Protein AF-A0A956A9V6-F1 (afdb_monomer)

Nearest PDB structures (foldseek):
  4hz9-assembly1_B  TM=5.798E-01  e=3.718E+00  Ralstonia pickettii 12D
  4x6c-assembly1_A  TM=2.998E-01  e=5.339E+00  Homo sapiens

Foldseek 3Di:
DPPDPPPPVVVVVVVVVVCCVVVVLQADLVSLLVQLLVCLVVVVLVSVLVQADPVVSVVLVVVQVVCVVVVHDRRSNVVDADDDFPDKDKDKAAVVNVVVVDDDDPPPPDDDPDDDDRIWMKMWTWGHDDPDDIDIWIWTDDPSHTHTYVPVSVVCVVPPVSVCVVVVPDDPD

Radius of gyration: 20.31 Å; Cα contacts (8 Å, |Δi|>4): 205; chains: 1; bounding box: 40×50×75 Å

Mean predicted aligned error: 12.03 Å

Secondary structure (DSSP, 8-state):
---STTSHHHHHHHHHHHHHHHHHHHT-HHHHHHHHHHHHHHT-HHHHHHTB-HHHHHHHHHHHHHHHHTT----GGGGS--SEEEEEEEEEEEHHHHGGG-----TTS----SPPPSEEEEEEEEEE-TTSPPEEEEEEEETTEEEE-HHHHHHHHH-HHHHHHHHT-----

Structure (mmCIF, N/CA/C/O backbone):
data_AF-A0A956A9V6-F1
#
_entry.id   AF-A0A956A9V6-F1
#
loop_
_atom_site.group_PDB
_atom_site.id
_atom_site.type_symbol
_atom_site.label_atom_id
_atom_site.label_alt_id
_atom_site.label_comp_id
_atom_site.label_asym_id
_atom_site.label_entity_id
_atom_site.label_seq_id
_atom_site.pdbx_PDB_ins_code
_atom_site.Cartn_x
_atom_site.Cartn_y
_atom_site.Cartn_z
_atom_site.occupancy
_atom_site.B_iso_or_equiv
_atom_site.auth_seq_id
_atom_site.auth_comp_id
_atom_site.auth_asym_id
_atom_site.auth_atom_id
_atom_site.pdbx_PDB_model_num
ATOM 1 N N . MET A 1 1 ? 16.064 -25.951 50.704 1.00 43.16 1 MET A N 1
ATOM 2 C CA . MET A 1 1 ? 16.457 -25.672 49.304 1.00 43.16 1 MET A CA 1
ATOM 3 C C . MET A 1 1 ? 15.412 -24.750 48.666 1.00 43.16 1 MET A C 1
ATOM 5 O O . MET A 1 1 ? 14.352 -25.216 48.290 1.00 43.16 1 MET A O 1
ATOM 9 N N . LYS A 1 2 ? 15.641 -23.428 48.650 1.00 45.38 2 LYS A N 1
ATOM 10 C CA . LYS A 1 2 ? 14.696 -22.400 48.147 1.00 45.38 2 LYS A CA 1
ATOM 11 C C . LYS A 1 2 ? 15.472 -21.299 47.401 1.00 45.38 2 LYS A C 1
ATOM 13 O O . LYS A 1 2 ? 15.552 -20.184 47.895 1.00 45.38 2 LYS A O 1
ATOM 18 N N . LYS A 1 3 ? 16.138 -21.610 46.282 1.00 48.78 3 LYS A N 1
ATOM 19 C CA . LYS A 1 3 ? 16.896 -20.607 45.491 1.00 48.78 3 LYS A CA 1
ATOM 20 C C . LYS A 1 3 ? 16.963 -20.911 43.982 1.00 48.78 3 LYS A C 1
ATOM 22 O O . LYS A 1 3 ? 17.988 -20.670 43.364 1.00 48.78 3 LYS A O 1
ATOM 27 N N . VAL A 1 4 ? 15.901 -21.449 43.373 1.00 46.00 4 VAL A N 1
ATOM 28 C CA . VAL A 1 4 ? 15.902 -21.721 41.910 1.00 46.00 4 VAL A CA 1
ATOM 29 C C . VAL A 1 4 ? 14.732 -21.057 41.164 1.00 46.00 4 VAL A C 1
ATOM 31 O O . VAL A 1 4 ? 14.767 -20.925 39.949 1.00 46.00 4 VAL A O 1
ATOM 34 N N . LEU A 1 5 ? 13.727 -20.517 41.862 1.00 41.84 5 LEU A N 1
ATOM 35 C CA . LEU A 1 5 ? 12.498 -20.015 41.228 1.00 41.84 5 LEU A CA 1
ATOM 36 C C . LEU A 1 5 ? 12.477 -18.499 40.936 1.00 41.84 5 LEU A C 1
ATOM 38 O O . LEU A 1 5 ? 11.409 -17.933 40.741 1.00 41.84 5 LEU A O 1
ATOM 42 N N . MET A 1 6 ? 13.624 -17.812 40.941 1.00 42.44 6 MET A N 1
ATOM 43 C CA . MET A 1 6 ? 13.667 -16.338 40.852 1.00 42.44 6 MET A CA 1
ATOM 44 C C . MET A 1 6 ? 14.498 -15.806 39.671 1.00 42.44 6 MET A C 1
ATOM 46 O O . MET A 1 6 ? 14.909 -14.654 39.675 1.00 42.44 6 MET A O 1
ATOM 50 N N . ILE A 1 7 ? 14.756 -16.642 38.657 1.00 45.19 7 ILE A N 1
ATOM 51 C CA . ILE A 1 7 ? 15.482 -16.245 37.430 1.00 45.19 7 ILE A CA 1
ATOM 52 C C . ILE A 1 7 ? 14.667 -16.542 36.152 1.00 45.19 7 ILE A C 1
ATOM 54 O O . ILE A 1 7 ? 14.940 -15.982 35.095 1.00 45.19 7 ILE A O 1
ATOM 58 N N . ALA A 1 8 ? 13.594 -17.340 36.233 1.00 40.81 8 ALA A N 1
ATOM 59 C CA . ALA A 1 8 ? 12.794 -17.713 35.059 1.00 40.81 8 ALA A CA 1
ATOM 60 C C . ALA A 1 8 ? 11.759 -16.651 34.623 1.00 40.81 8 ALA A C 1
ATOM 62 O O . ALA A 1 8 ? 11.355 -16.626 33.464 1.00 40.81 8 ALA A O 1
ATOM 63 N N . ILE A 1 9 ? 11.339 -15.754 35.522 1.00 45.06 9 ILE A N 1
ATOM 64 C CA . ILE A 1 9 ? 10.301 -14.745 35.236 1.00 45.06 9 ILE A CA 1
ATOM 65 C C . ILE A 1 9 ? 10.814 -13.574 34.362 1.00 45.06 9 ILE A C 1
ATOM 67 O O . ILE A 1 9 ? 10.111 -13.205 33.419 1.00 45.06 9 ILE A O 1
ATOM 71 N N . PRO A 1 10 ? 12.027 -13.008 34.569 1.00 39.91 10 PRO A N 1
ATOM 72 C CA . PRO A 1 10 ? 12.519 -11.930 33.707 1.00 39.91 10 PRO A CA 1
ATOM 73 C C . PRO A 1 10 ? 12.782 -12.381 32.262 1.00 39.91 10 PRO A C 1
ATOM 75 O O . PRO A 1 10 ? 12.535 -11.619 31.332 1.00 39.91 10 PRO A O 1
ATOM 78 N N . LEU A 1 11 ? 13.218 -13.627 32.045 1.00 39.72 11 LEU A N 1
ATOM 79 C CA . LEU A 1 11 ? 13.477 -14.173 30.705 1.00 39.72 11 LEU A CA 1
ATOM 80 C C . LEU A 1 11 ? 12.197 -14.356 29.873 1.00 39.72 11 LEU A C 1
ATOM 82 O O . LEU A 1 11 ? 12.218 -14.149 28.661 1.00 39.72 11 LEU A O 1
ATOM 86 N N . LEU A 1 12 ? 11.072 -14.671 30.518 1.00 44.41 12 LEU A N 1
ATOM 87 C CA . LEU A 1 12 ? 9.771 -14.830 29.860 1.00 44.41 12 LEU A CA 1
ATOM 88 C C . LEU A 1 12 ? 9.165 -13.476 29.448 1.00 44.41 12 LEU A C 1
ATOM 90 O O . LEU A 1 12 ? 8.576 -13.361 28.375 1.00 44.41 12 LEU A O 1
ATOM 94 N N . LEU A 1 13 ? 9.384 -12.428 30.249 1.00 43.75 13 LEU A N 1
ATOM 95 C CA . LEU A 1 13 ? 8.985 -11.058 29.909 1.00 43.75 13 LEU A CA 1
ATOM 96 C C . LEU A 1 13 ? 9.855 -10.460 28.796 1.00 43.75 13 LEU A C 1
ATOM 98 O O . LEU A 1 13 ? 9.327 -9.794 27.908 1.00 43.75 13 LEU A O 1
ATOM 102 N N . ILE A 1 14 ? 11.161 -10.745 28.790 1.00 47.72 14 ILE A N 1
ATOM 103 C CA . ILE A 1 14 ? 12.060 -10.330 27.703 1.00 47.72 14 ILE A CA 1
ATOM 104 C C . ILE A 1 14 ? 11.711 -11.082 26.409 1.00 47.72 14 ILE A C 1
ATOM 106 O O . ILE A 1 14 ? 11.608 -10.458 25.358 1.00 47.72 14 ILE A O 1
ATOM 110 N N . GLY A 1 15 ? 11.433 -12.390 26.472 1.00 41.28 15 GLY A N 1
ATOM 111 C CA . GLY A 1 15 ? 10.988 -13.175 25.314 1.00 41.28 15 GLY A CA 1
ATOM 112 C C . GLY A 1 15 ? 9.640 -12.713 24.749 1.00 41.28 15 GLY A C 1
ATOM 113 O O . GLY A 1 15 ? 9.498 -12.577 23.536 1.00 41.28 15 GLY A O 1
ATOM 114 N N . GLY A 1 16 ? 8.674 -12.390 25.616 1.00 44.62 16 GLY A N 1
ATOM 115 C CA . GLY A 1 16 ? 7.375 -11.837 25.220 1.00 44.62 16 GLY A CA 1
ATOM 116 C C . GLY A 1 16 ? 7.475 -10.431 24.622 1.00 44.62 16 GLY A C 1
ATOM 117 O O . GLY A 1 16 ? 6.827 -10.148 23.618 1.00 44.62 16 GLY A O 1
ATOM 118 N N . ALA A 1 17 ? 8.332 -9.568 25.176 1.00 46.47 17 ALA A N 1
ATOM 119 C CA . ALA A 1 17 ? 8.579 -8.231 24.643 1.00 46.47 17 ALA A CA 1
ATOM 120 C C . ALA A 1 17 ? 9.331 -8.273 23.307 1.00 46.47 17 ALA A C 1
ATOM 122 O O . ALA A 1 17 ? 8.968 -7.533 22.402 1.00 46.47 17 ALA A O 1
ATOM 123 N N . VAL A 1 18 ? 10.319 -9.160 23.139 1.00 47.50 18 VAL A N 1
ATOM 124 C CA . VAL A 1 18 ? 11.042 -9.352 21.870 1.00 47.50 18 VAL A CA 1
ATOM 125 C C . VAL A 1 18 ? 10.136 -9.979 20.813 1.00 47.50 18 VAL A C 1
ATOM 127 O O . VAL A 1 18 ? 10.150 -9.517 19.678 1.00 47.50 18 VAL A O 1
ATOM 130 N N . ALA A 1 19 ? 9.288 -10.948 21.171 1.00 44.16 19 ALA A N 1
ATOM 131 C CA . ALA A 1 19 ? 8.267 -11.482 20.271 1.00 44.16 19 ALA A CA 1
ATOM 132 C C . ALA A 1 19 ? 7.235 -10.408 19.891 1.00 44.16 19 ALA A C 1
ATOM 134 O O . ALA A 1 19 ? 6.923 -10.268 18.717 1.00 44.16 19 ALA A O 1
ATOM 135 N N . TYR A 1 20 ? 6.766 -9.580 20.827 1.00 49.44 20 TYR A N 1
ATOM 136 C CA . TYR A 1 20 ? 5.905 -8.432 20.521 1.00 49.44 20 TYR A CA 1
ATOM 137 C C . TYR A 1 20 ? 6.617 -7.397 19.634 1.00 49.44 20 TYR A C 1
ATOM 139 O O . TYR A 1 20 ? 6.010 -6.836 18.728 1.00 49.44 20 TYR A O 1
ATOM 147 N N . PHE A 1 21 ? 7.920 -7.183 19.825 1.00 47.75 21 PHE A N 1
ATOM 148 C CA . PHE A 1 21 ? 8.715 -6.270 19.003 1.00 47.75 21 PHE A CA 1
ATOM 149 C C . PHE A 1 21 ? 9.011 -6.827 17.603 1.00 47.75 21 PHE A C 1
ATOM 151 O O . PHE A 1 21 ? 9.072 -6.047 16.659 1.00 47.75 21 PHE A O 1
ATOM 158 N N . TYR A 1 22 ? 9.176 -8.145 17.447 1.00 43.84 22 TYR A N 1
ATOM 159 C CA . TYR A 1 22 ? 9.414 -8.805 16.156 1.00 43.84 22 TYR A CA 1
ATOM 160 C C . TYR A 1 22 ? 8.111 -9.064 15.386 1.00 43.84 22 TYR A C 1
ATOM 162 O O . TYR A 1 22 ? 8.022 -8.727 14.208 1.00 43.84 22 TYR A O 1
ATOM 170 N N . PHE A 1 23 ? 7.077 -9.595 16.042 1.00 45.75 23 PHE A N 1
ATOM 171 C CA . PHE A 1 23 ? 5.776 -9.871 15.425 1.00 45.75 23 PHE A CA 1
ATOM 172 C C . PHE A 1 23 ? 4.907 -8.614 15.304 1.00 45.75 23 PHE A C 1
ATOM 174 O O . PHE A 1 23 ? 4.275 -8.420 14.272 1.00 45.75 23 PHE A O 1
ATOM 181 N N . GLY A 1 24 ? 4.919 -7.714 16.291 1.00 45.81 24 GLY A N 1
ATOM 182 C CA . GLY A 1 24 ? 4.115 -6.486 16.267 1.00 45.81 24 GLY A CA 1
ATOM 183 C C . GLY A 1 24 ? 4.601 -5.433 15.264 1.00 45.81 24 GLY A C 1
ATOM 184 O O . GLY A 1 24 ? 3.798 -4.640 14.775 1.00 45.81 24 GLY A O 1
ATOM 185 N N . ARG A 1 25 ? 5.896 -5.432 14.894 1.00 44.03 25 ARG A N 1
ATOM 186 C CA . ARG A 1 25 ? 6.417 -4.583 13.801 1.00 44.03 25 ARG A CA 1
ATOM 187 C C . ARG A 1 25 ? 6.177 -5.171 12.416 1.00 44.03 25 ARG A C 1
ATOM 189 O O . ARG A 1 25 ? 5.998 -4.400 11.480 1.00 44.03 25 ARG A O 1
ATOM 196 N N . GLN A 1 26 ? 6.142 -6.499 12.278 1.00 50.19 26 GLN A N 1
ATOM 197 C CA . GLN A 1 26 ? 5.795 -7.143 11.006 1.00 50.19 26 GLN A CA 1
ATOM 198 C C . GLN A 1 26 ? 4.329 -6.906 10.603 1.00 50.19 26 GLN A C 1
ATOM 200 O O . GLN A 1 26 ? 3.983 -7.066 9.435 1.00 50.19 26 GLN A O 1
ATOM 205 N N . THR A 1 27 ? 3.484 -6.472 11.543 1.00 67.50 27 THR A N 1
ATOM 206 C CA . THR A 1 27 ? 2.055 -6.211 11.340 1.00 67.50 27 THR A CA 1
ATOM 207 C C . THR A 1 27 ? 1.691 -4.726 11.260 1.00 67.50 27 THR A C 1
ATOM 209 O O . THR A 1 27 ? 0.515 -4.412 11.420 1.00 67.50 27 THR A O 1
ATOM 212 N N . SER A 1 28 ? 2.630 -3.791 11.048 1.00 85.50 28 SER A N 1
ATOM 213 C CA . SER A 1 28 ? 2.260 -2.375 10.862 1.00 85.50 28 SER A CA 1
ATOM 214 C C . SER A 1 28 ? 2.022 -2.019 9.382 1.00 85.50 28 SER A C 1
ATOM 216 O O . SER A 1 28 ? 2.732 -2.531 8.508 1.00 85.50 28 SER A O 1
ATOM 218 N N . PRO A 1 29 ? 1.061 -1.126 9.074 1.00 89.00 29 PRO A N 1
ATOM 219 C CA . PRO A 1 29 ? 0.842 -0.599 7.726 1.00 89.00 29 PRO A CA 1
ATOM 220 C C . PRO A 1 29 ? 2.119 -0.025 7.105 1.00 89.00 29 PRO A C 1
ATOM 222 O O . PRO A 1 29 ? 2.482 -0.374 5.984 1.00 89.00 29 PRO A O 1
ATOM 225 N N . THR A 1 30 ? 2.858 0.792 7.858 1.00 89.81 30 THR A N 1
ATOM 226 C CA . THR A 1 30 ? 4.129 1.383 7.420 1.00 89.81 30 THR A CA 1
ATOM 227 C C . THR A 1 30 ? 5.156 0.323 7.038 1.00 89.81 30 THR A C 1
ATOM 229 O O . THR A 1 30 ? 5.817 0.448 6.007 1.00 89.81 30 THR A O 1
ATOM 232 N N . PHE A 1 31 ? 5.301 -0.733 7.844 1.00 89.06 31 PHE A N 1
ATOM 233 C CA . PHE A 1 31 ? 6.243 -1.806 7.542 1.00 89.06 31 PHE A CA 1
ATOM 234 C C . PHE A 1 31 ? 5.845 -2.552 6.266 1.00 89.06 31 PHE A C 1
ATOM 236 O O . PHE A 1 31 ? 6.682 -2.754 5.387 1.00 89.06 31 PHE A O 1
ATOM 243 N N . ALA A 1 32 ? 4.564 -2.901 6.125 1.00 91.19 32 ALA A N 1
ATOM 244 C CA . ALA A 1 32 ? 4.052 -3.557 4.927 1.00 91.19 32 ALA A CA 1
ATOM 245 C C . ALA A 1 32 ? 4.226 -2.687 3.667 1.00 91.19 32 ALA A C 1
ATOM 247 O O . ALA A 1 32 ? 4.635 -3.187 2.614 1.00 91.19 32 ALA A O 1
ATOM 248 N N . TYR A 1 33 ? 4.006 -1.372 3.781 1.00 91.38 33 TYR A N 1
ATOM 249 C CA . TYR A 1 33 ? 4.273 -0.424 2.702 1.00 91.38 33 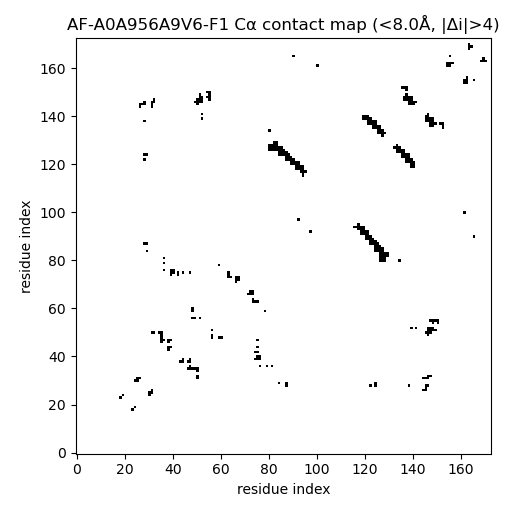TYR A CA 1
ATOM 250 C C . TYR A 1 33 ? 5.751 -0.437 2.301 1.00 91.38 33 TYR A C 1
ATOM 252 O O . TYR A 1 33 ? 6.070 -0.627 1.127 1.00 91.38 33 TYR A O 1
ATOM 260 N N . TYR A 1 34 ? 6.666 -0.306 3.267 1.00 90.69 34 TYR A N 1
ATOM 261 C CA . TYR A 1 34 ? 8.099 -0.325 2.979 1.00 90.69 34 TYR A CA 1
ATOM 262 C C . TYR A 1 34 ? 8.577 -1.654 2.397 1.00 90.69 34 TYR A C 1
ATOM 264 O O . TYR A 1 34 ? 9.403 -1.635 1.486 1.00 90.69 34 TYR A O 1
ATOM 272 N N . LYS A 1 35 ? 8.038 -2.791 2.855 1.00 91.06 35 LYS A N 1
ATOM 273 C CA . LYS A 1 35 ? 8.330 -4.102 2.260 1.00 91.06 35 LYS A CA 1
ATOM 274 C C . LYS A 1 35 ? 7.940 -4.124 0.778 1.00 91.06 35 LYS A C 1
ATOM 276 O O . LYS A 1 35 ? 8.728 -4.550 -0.061 1.00 91.06 35 LYS A O 1
ATOM 281 N N . THR A 1 36 ? 6.765 -3.594 0.444 1.00 92.62 36 THR A N 1
ATOM 282 C CA . THR A 1 36 ? 6.279 -3.508 -0.945 1.00 92.62 36 THR A CA 1
ATOM 283 C C . THR A 1 36 ? 7.162 -2.590 -1.798 1.00 92.62 36 THR A C 1
ATOM 285 O O . THR A 1 36 ? 7.546 -2.933 -2.914 1.00 92.62 36 THR A O 1
ATOM 288 N N . VAL A 1 37 ? 7.548 -1.434 -1.247 1.00 90.06 37 VAL A N 1
ATOM 289 C CA . VAL A 1 37 ? 8.494 -0.488 -1.861 1.00 90.06 37 VAL A CA 1
ATOM 290 C C . VAL A 1 37 ? 9.854 -1.143 -2.111 1.00 90.06 37 VAL A C 1
ATOM 292 O O . VAL A 1 37 ? 10.472 -0.904 -3.147 1.00 90.06 37 VAL A O 1
ATOM 295 N N . GLN A 1 38 ? 10.342 -1.954 -1.173 1.00 91.06 38 GLN A N 1
ATOM 296 C CA . GLN A 1 38 ? 11.606 -2.667 -1.312 1.00 91.06 38 GLN A CA 1
ATOM 297 C C . GLN A 1 38 ? 11.529 -3.728 -2.411 1.00 91.06 38 GLN A C 1
ATOM 299 O O . GLN A 1 38 ? 12.401 -3.738 -3.276 1.00 91.06 38 GLN A O 1
ATOM 304 N N . ALA A 1 39 ? 10.469 -4.539 -2.437 1.00 91.75 39 ALA A N 1
ATOM 305 C CA . ALA A 1 39 ? 10.238 -5.511 -3.504 1.00 91.75 39 ALA A CA 1
ATOM 306 C C . ALA A 1 39 ? 10.208 -4.834 -4.888 1.00 91.75 39 ALA A C 1
ATOM 308 O O . ALA A 1 39 ? 10.874 -5.287 -5.816 1.00 91.75 39 ALA A O 1
ATOM 309 N N . ALA A 1 40 ? 9.543 -3.675 -5.006 1.00 91.25 40 ALA A N 1
ATOM 310 C CA . ALA A 1 40 ? 9.555 -2.880 -6.236 1.00 91.25 40 ALA A CA 1
ATOM 311 C C . ALA A 1 40 ? 10.973 -2.452 -6.652 1.00 91.25 40 ALA A C 1
ATOM 313 O O . ALA A 1 40 ? 11.324 -2.536 -7.826 1.00 91.25 40 ALA A O 1
ATOM 314 N N . LYS A 1 41 ? 11.803 -1.998 -5.703 1.00 88.94 41 LYS A N 1
ATOM 315 C CA . LYS A 1 41 ? 13.193 -1.588 -5.980 1.00 88.94 41 LYS A CA 1
ATOM 316 C C . LYS A 1 41 ? 14.079 -2.749 -6.422 1.00 88.94 41 LYS A C 1
ATOM 318 O O . LYS A 1 41 ? 14.985 -2.531 -7.217 1.00 88.94 41 LYS A O 1
ATOM 323 N N . LEU A 1 42 ? 13.834 -3.943 -5.887 1.00 90.12 42 LEU A N 1
ATOM 324 C CA . LEU A 1 42 ? 14.574 -5.158 -6.223 1.00 90.12 42 LEU A CA 1
ATOM 325 C C . LEU A 1 42 ? 14.060 -5.832 -7.506 1.00 90.12 42 LEU A C 1
ATOM 327 O O . LEU A 1 42 ? 14.685 -6.771 -7.985 1.00 90.12 42 LEU A O 1
ATOM 331 N N . GLY A 1 43 ? 12.944 -5.360 -8.075 1.00 88.44 43 GLY A N 1
ATOM 332 C CA . GLY A 1 43 ? 12.303 -5.999 -9.226 1.00 88.44 43 GLY A CA 1
ATOM 333 C C . GLY A 1 43 ? 11.604 -7.321 -8.882 1.00 88.44 43 GLY A C 1
ATOM 334 O O . GLY A 1 43 ? 11.290 -8.104 -9.774 1.00 88.44 43 GLY A O 1
ATOM 335 N N . GLU A 1 44 ? 11.343 -7.582 -7.600 1.00 91.75 44 GLU A N 1
ATOM 336 C CA . GLU A 1 44 ? 10.678 -8.793 -7.115 1.00 91.75 44 GLU A CA 1
ATOM 337 C C . GLU A 1 44 ? 9.159 -8.678 -7.315 1.00 91.75 44 GLU A C 1
ATOM 339 O O . GLU A 1 44 ? 8.415 -8.303 -6.408 1.00 91.75 44 GLU A O 1
ATOM 344 N N . MET A 1 45 ? 8.686 -8.974 -8.528 1.00 90.06 45 MET A N 1
ATOM 345 C CA . MET A 1 45 ? 7.291 -8.738 -8.931 1.00 90.06 45 MET A CA 1
ATOM 346 C C . MET A 1 45 ? 6.267 -9.482 -8.065 1.00 90.06 45 MET A C 1
ATOM 348 O O . MET A 1 45 ? 5.237 -8.911 -7.709 1.00 90.06 45 MET A O 1
ATOM 352 N N . ASP A 1 46 ? 6.543 -10.727 -7.675 1.00 91.00 46 ASP A N 1
ATOM 353 C CA . ASP A 1 46 ? 5.616 -11.505 -6.847 1.00 91.00 46 ASP A CA 1
ATOM 354 C C . ASP A 1 46 ? 5.473 -10.928 -5.435 1.00 91.00 46 ASP A C 1
ATOM 356 O O . ASP A 1 46 ? 4.357 -10.786 -4.932 1.00 91.00 46 ASP A O 1
ATOM 360 N N . GLU A 1 47 ? 6.582 -10.540 -4.797 1.00 92.12 47 GLU A N 1
ATOM 361 C CA . GLU A 1 47 ? 6.546 -9.871 -3.490 1.00 92.12 47 GLU A CA 1
ATOM 362 C C . GLU A 1 47 ? 5.939 -8.468 -3.590 1.00 92.12 47 GLU A C 1
ATOM 364 O O . GLU A 1 47 ? 5.220 -8.043 -2.684 1.00 92.12 47 GLU A O 1
ATOM 369 N N . PHE A 1 48 ? 6.147 -7.774 -4.711 1.00 93.38 48 PHE A N 1
ATOM 370 C CA . PHE A 1 48 ? 5.497 -6.501 -4.992 1.00 93.38 48 PHE A CA 1
ATOM 371 C C . PHE A 1 48 ? 3.973 -6.653 -5.062 1.00 93.38 48 PHE A C 1
ATOM 373 O O . PHE A 1 48 ? 3.259 -5.932 -4.367 1.00 93.38 48 PHE A O 1
ATOM 380 N N . TYR A 1 49 ? 3.453 -7.619 -5.827 1.00 93.00 49 TYR A N 1
ATOM 381 C CA . TYR A 1 49 ? 2.007 -7.839 -5.935 1.00 93.00 49 TYR A CA 1
ATOM 382 C C . TYR A 1 49 ? 1.370 -8.298 -4.619 1.00 93.00 49 TYR A C 1
ATOM 384 O O . TYR A 1 49 ? 0.237 -7.909 -4.338 1.00 93.00 49 TYR A O 1
ATOM 392 N N . LYS A 1 50 ? 2.088 -9.059 -3.779 1.00 93.12 50 LYS A N 1
ATOM 393 C CA . LYS A 1 50 ? 1.617 -9.436 -2.429 1.00 93.12 50 LYS A CA 1
ATOM 394 C C . LYS A 1 50 ? 1.364 -8.228 -1.523 1.00 93.12 50 LYS A C 1
ATOM 396 O O . LYS A 1 50 ? 0.585 -8.336 -0.578 1.00 93.12 50 LYS A O 1
ATOM 401 N N . GLY A 1 51 ? 1.988 -7.088 -1.817 1.00 92.38 51 GLY A N 1
ATOM 402 C CA . GLY A 1 51 ? 1.759 -5.826 -1.122 1.00 92.38 51 GLY A CA 1
ATOM 403 C C . GLY A 1 51 ? 0.400 -5.177 -1.395 1.00 92.38 51 GLY A C 1
ATOM 404 O O . GLY A 1 51 ? 0.051 -4.214 -0.716 1.00 92.38 51 GLY A O 1
ATOM 405 N N . PHE A 1 52 ? -0.379 -5.680 -2.356 1.00 92.88 52 PHE A N 1
ATOM 406 C CA . PHE A 1 52 ? -1.678 -5.138 -2.757 1.00 92.88 52 PHE A CA 1
ATOM 407 C C . PHE A 1 52 ? -2.819 -6.104 -2.420 1.00 92.88 52 PHE A C 1
ATOM 409 O O . PHE A 1 52 ? -2.633 -7.320 -2.415 1.00 92.88 52 PHE A O 1
ATOM 416 N N . THR A 1 53 ? -4.021 -5.573 -2.166 1.00 90.62 53 THR A N 1
ATOM 417 C CA . THR A 1 53 ? -5.232 -6.411 -2.057 1.00 90.62 53 THR A CA 1
ATOM 418 C C . THR A 1 53 ? -5.435 -7.217 -3.335 1.00 90.62 53 THR A C 1
ATOM 420 O O . THR A 1 53 ? -5.021 -6.763 -4.405 1.00 90.62 53 THR A O 1
ATOM 423 N N . LYS A 1 54 ? -6.113 -8.374 -3.278 1.00 87.31 54 LYS A N 1
ATOM 424 C CA . LYS A 1 54 ? -6.352 -9.208 -4.480 1.00 87.31 54 LYS A CA 1
ATOM 425 C C . LYS A 1 54 ? -6.888 -8.388 -5.663 1.00 87.31 54 LYS A C 1
ATOM 427 O O . LYS A 1 54 ? -6.395 -8.506 -6.785 1.00 87.31 54 LYS A O 1
ATOM 432 N N . LYS A 1 55 ? -7.863 -7.509 -5.400 1.00 85.75 55 LYS A N 1
ATOM 433 C CA . LYS A 1 55 ? -8.461 -6.616 -6.406 1.00 85.75 55 LYS A CA 1
ATOM 434 C C . LYS A 1 55 ? -7.447 -5.610 -6.963 1.00 85.75 55 LYS A C 1
ATOM 436 O O . LYS A 1 55 ? -7.340 -5.453 -8.177 1.00 85.75 55 LYS A O 1
ATOM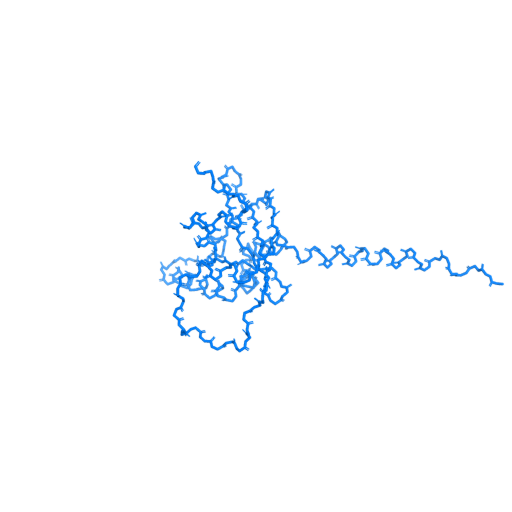 441 N N . SER A 1 56 ? -6.676 -4.961 -6.091 1.00 89.31 56 SER A N 1
ATOM 442 C CA . SER A 1 56 ? -5.667 -3.974 -6.498 1.00 89.31 56 SER A CA 1
ATOM 443 C C . SER A 1 56 ? -4.499 -4.616 -7.249 1.00 89.31 56 SER A C 1
ATOM 445 O O . SER A 1 56 ? -4.013 -4.041 -8.217 1.00 89.31 56 SER A O 1
ATOM 447 N N . ALA A 1 57 ? -4.085 -5.825 -6.864 1.00 91.00 57 ALA A N 1
ATOM 448 C CA . ALA A 1 57 ? -3.035 -6.579 -7.539 1.00 91.00 57 ALA A CA 1
ATOM 449 C C . ALA A 1 57 ? -3.426 -6.926 -8.984 1.00 91.00 57 ALA A C 1
ATOM 451 O O . ALA A 1 57 ? -2.619 -6.719 -9.892 1.00 91.00 57 ALA A O 1
ATOM 452 N N . LYS A 1 58 ? -4.673 -7.380 -9.215 1.00 89.12 58 LYS A N 1
ATOM 453 C CA . LYS A 1 58 ? -5.213 -7.615 -10.570 1.00 89.12 58 LYS A CA 1
ATOM 454 C C . LYS A 1 58 ? -5.129 -6.338 -11.424 1.00 89.12 58 LYS A C 1
ATOM 456 O O . LYS A 1 58 ? -4.626 -6.390 -12.544 1.00 89.12 58 LYS A O 1
ATOM 461 N N . LEU A 1 59 ? -5.552 -5.193 -10.877 1.00 86.62 59 LEU A N 1
ATOM 462 C CA . LEU A 1 59 ? -5.500 -3.902 -11.574 1.00 86.62 59 LEU A CA 1
ATOM 463 C C . LEU A 1 59 ? -4.063 -3.470 -11.900 1.00 86.62 59 LEU A C 1
ATOM 465 O O . LEU A 1 59 ? -3.765 -3.137 -13.042 1.00 86.62 59 LEU A O 1
ATOM 469 N N . VAL A 1 60 ? -3.162 -3.488 -10.916 1.00 88.38 60 VAL A N 1
ATOM 470 C CA . VAL A 1 60 ? -1.765 -3.068 -11.108 1.00 88.38 60 VAL A CA 1
ATOM 471 C C . VAL A 1 60 ? -1.068 -3.963 -12.133 1.00 88.38 60 VAL A C 1
ATOM 473 O O . VAL A 1 60 ? -0.364 -3.456 -13.005 1.00 88.38 60 VAL A O 1
ATOM 476 N N . ARG A 1 61 ? -1.317 -5.278 -12.091 1.00 88.88 61 ARG A N 1
ATOM 477 C CA . ARG A 1 61 ? -0.817 -6.217 -13.102 1.00 88.88 61 ARG A CA 1
ATOM 478 C C . ARG A 1 61 ? -1.337 -5.872 -14.498 1.00 88.88 61 ARG A C 1
ATOM 480 O O . ARG A 1 61 ? -0.543 -5.832 -15.429 1.00 88.88 61 ARG A O 1
ATOM 487 N N . ALA A 1 62 ? -2.627 -5.568 -14.647 1.00 86.94 62 ALA A N 1
ATOM 488 C CA . ALA A 1 62 ? -3.190 -5.167 -15.937 1.00 86.94 62 ALA A CA 1
ATOM 489 C C . ALA A 1 62 ? -2.524 -3.893 -16.486 1.00 86.94 62 ALA A C 1
ATOM 491 O O . ALA A 1 62 ? -2.132 -3.854 -17.650 1.00 86.94 62 ALA A O 1
ATOM 492 N N . VAL A 1 63 ? -2.319 -2.874 -15.642 1.00 85.44 63 VAL A N 1
ATOM 493 C CA . VAL A 1 63 ? -1.632 -1.635 -16.047 1.00 85.44 63 VAL A CA 1
ATOM 494 C C . VAL A 1 63 ? -0.178 -1.902 -16.458 1.00 85.44 63 VAL A C 1
ATOM 496 O O . VAL A 1 63 ? 0.313 -1.288 -17.404 1.00 85.44 63 VAL A O 1
ATOM 499 N N . MET A 1 64 ? 0.514 -2.823 -15.786 1.00 85.62 64 MET A N 1
ATOM 500 C CA . MET A 1 64 ? 1.878 -3.215 -16.156 1.00 85.62 64 MET A CA 1
ATOM 501 C C . MET A 1 64 ? 1.938 -3.933 -17.502 1.00 85.62 64 MET A C 1
ATOM 503 O O . MET A 1 64 ? 2.738 -3.543 -18.345 1.00 85.62 64 MET A O 1
ATOM 507 N N . VAL A 1 65 ? 1.049 -4.901 -17.742 1.00 86.38 65 VAL A N 1
ATOM 508 C CA . VAL A 1 65 ? 0.965 -5.612 -19.030 1.00 86.38 65 VAL A CA 1
ATOM 509 C C . VAL A 1 65 ? 0.652 -4.642 -20.175 1.00 86.38 65 VAL A C 1
ATOM 511 O O . VAL A 1 65 ? 1.237 -4.737 -21.251 1.00 86.38 65 VAL A O 1
ATOM 514 N N . LEU A 1 66 ? -0.222 -3.656 -19.951 1.00 84.31 66 LEU A N 1
ATOM 515 C CA . LEU A 1 66 ? -0.494 -2.608 -20.943 1.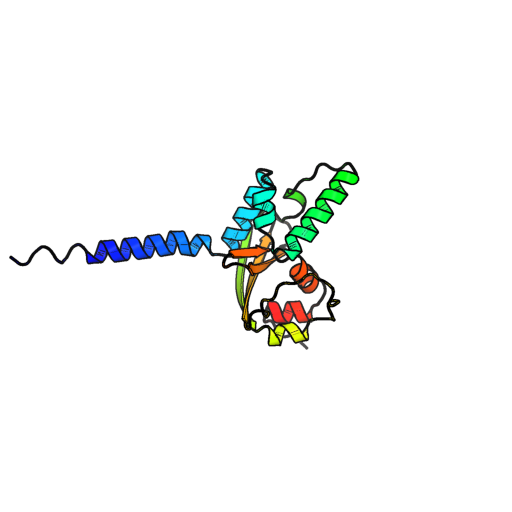00 84.31 66 LEU A CA 1
ATOM 516 C C . LEU A 1 66 ? 0.732 -1.722 -21.210 1.00 84.31 66 LEU A C 1
ATOM 518 O O . LEU A 1 66 ? 0.987 -1.345 -22.355 1.00 84.31 66 LEU A O 1
ATOM 522 N N . SER A 1 67 ? 1.502 -1.400 -20.167 1.00 82.31 67 SER A N 1
ATOM 523 C CA . SER A 1 67 ? 2.762 -0.662 -20.297 1.00 82.31 67 SER A CA 1
ATOM 524 C C . SER A 1 67 ? 3.785 -1.452 -21.124 1.00 82.31 67 SER A C 1
ATOM 526 O O . SER A 1 67 ? 4.397 -0.880 -22.025 1.00 82.31 67 SER A O 1
ATOM 528 N N . GLU A 1 68 ? 3.918 -2.757 -20.872 1.00 83.62 68 GLU A N 1
ATOM 529 C CA . GLU A 1 68 ? 4.759 -3.684 -21.647 1.00 83.62 68 GLU A CA 1
ATOM 530 C C . GLU A 1 68 ? 4.355 -3.729 -23.119 1.00 83.62 68 GLU A C 1
ATOM 532 O O . GLU A 1 68 ? 5.191 -3.525 -23.999 1.00 83.62 68 GLU A O 1
ATOM 537 N N . ALA A 1 69 ? 3.062 -3.926 -23.391 1.00 82.62 69 ALA A N 1
ATOM 538 C CA . ALA A 1 69 ? 2.521 -3.962 -24.749 1.00 82.62 69 ALA A CA 1
ATOM 539 C C . ALA A 1 69 ? 2.752 -2.643 -25.508 1.00 82.62 69 ALA A C 1
ATOM 541 O O . ALA A 1 69 ? 2.898 -2.640 -26.727 1.00 82.62 69 ALA A O 1
ATOM 542 N N . SER A 1 70 ? 2.834 -1.528 -24.780 1.00 80.06 70 SER A N 1
ATOM 543 C CA . SER A 1 70 ? 3.135 -0.199 -25.325 1.00 80.06 70 SER A CA 1
ATOM 544 C C . SER A 1 70 ? 4.640 0.056 -25.523 1.00 80.06 70 SER A C 1
ATOM 546 O O . SER A 1 70 ? 5.034 1.177 -25.839 1.00 80.06 70 SER A O 1
ATOM 548 N N . GLY A 1 71 ? 5.495 -0.955 -25.324 1.00 78.00 71 GLY A N 1
ATOM 549 C CA . GLY A 1 71 ? 6.947 -0.868 -25.507 1.00 78.00 71 GLY A CA 1
ATOM 550 C C . GLY A 1 71 ? 7.703 -0.262 -24.322 1.00 78.00 71 GLY A C 1
ATOM 551 O O . GLY A 1 71 ? 8.902 -0.003 -24.424 1.00 78.00 71 GLY A O 1
ATOM 552 N N . PHE A 1 72 ? 7.038 -0.032 -23.187 1.00 80.56 72 PHE A N 1
ATOM 553 C CA . PHE A 1 72 ? 7.700 0.431 -21.972 1.00 80.56 72 PHE A CA 1
ATOM 554 C C . PHE A 1 72 ? 8.118 -0.755 -21.109 1.00 80.56 72 PHE A C 1
ATOM 556 O O . PHE A 1 72 ? 7.307 -1.619 -20.789 1.00 80.56 72 PHE A O 1
ATOM 563 N N . ILE A 1 73 ? 9.372 -0.747 -20.652 1.00 73.31 73 ILE A N 1
ATOM 564 C CA . ILE A 1 73 ? 9.858 -1.746 -19.697 1.00 73.31 73 ILE A CA 1
ATOM 565 C C . ILE A 1 73 ? 9.019 -1.642 -18.409 1.00 73.31 73 ILE A C 1
ATOM 567 O O . ILE A 1 73 ? 8.946 -0.551 -17.822 1.00 73.31 73 ILE A O 1
ATOM 571 N N . PRO A 1 74 ? 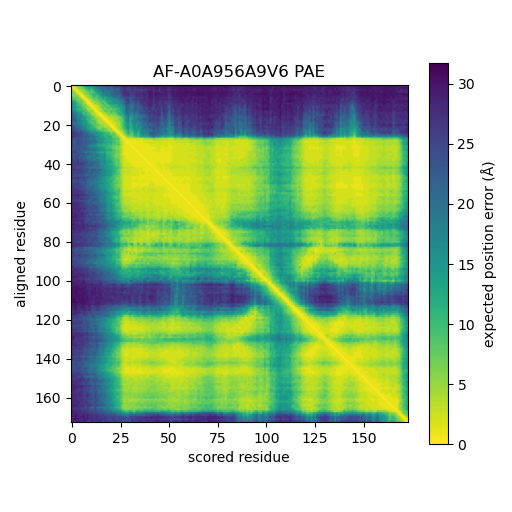8.401 -2.747 -17.958 1.00 73.94 74 PRO A N 1
ATOM 572 C CA . PRO A 1 74 ? 7.591 -2.781 -16.753 1.00 73.94 74 PRO A CA 1
ATOM 573 C C . PRO A 1 74 ? 8.489 -2.447 -15.577 1.00 73.94 74 PRO A C 1
ATOM 575 O O . PRO A 1 74 ? 9.446 -3.150 -15.259 1.00 73.94 74 PRO A O 1
ATOM 578 N N . ASN A 1 75 ? 8.196 -1.319 -14.947 1.00 80.44 75 ASN A N 1
ATOM 579 C CA . ASN A 1 75 ? 8.953 -0.869 -13.802 1.00 80.44 75 ASN A CA 1
ATOM 580 C C . ASN A 1 75 ? 7.992 -0.717 -12.623 1.00 80.44 75 ASN A C 1
ATOM 582 O O . ASN A 1 75 ? 7.298 0.306 -12.558 1.00 80.44 75 ASN A O 1
ATOM 586 N N . PRO A 1 76 ? 7.961 -1.685 -11.679 1.00 83.00 76 PRO A N 1
ATOM 587 C CA . PRO A 1 76 ? 7.101 -1.622 -10.499 1.00 83.00 76 PRO A CA 1
ATOM 588 C C . PRO A 1 76 ? 7.340 -0.360 -9.698 1.00 83.00 76 PRO A C 1
ATOM 590 O O . PRO A 1 76 ? 6.440 0.096 -8.987 1.00 83.00 76 PRO A O 1
ATOM 593 N N . THR A 1 77 ? 8.514 0.262 -9.872 1.00 83.12 77 THR A N 1
ATOM 594 C CA . THR A 1 77 ? 8.779 1.466 -9.136 1.00 83.12 77 THR A CA 1
ATOM 595 C C . THR A 1 77 ? 7.803 2.581 -9.470 1.00 83.12 77 THR A C 1
ATOM 597 O O . THR A 1 77 ? 7.212 3.156 -8.568 1.00 83.12 77 THR A O 1
ATOM 600 N N . ARG A 1 78 ? 7.476 2.790 -10.744 1.00 79.88 78 ARG A N 1
ATOM 601 C CA . ARG A 1 78 ? 6.625 3.903 -11.200 1.00 79.88 78 ARG A CA 1
ATOM 602 C C . ARG A 1 78 ? 5.211 3.933 -10.606 1.00 79.88 78 ARG A C 1
ATOM 604 O O . ARG A 1 78 ? 4.533 4.947 -10.730 1.00 79.88 78 ARG A O 1
ATOM 611 N N . TYR A 1 79 ? 4.783 2.858 -9.951 1.00 80.50 79 TYR A N 1
ATOM 612 C CA . TYR A 1 79 ? 3.455 2.713 -9.362 1.00 80.50 79 TYR A CA 1
ATOM 613 C C . TYR A 1 79 ? 3.404 3.012 -7.858 1.00 80.50 79 TYR A C 1
ATOM 615 O O . TYR A 1 79 ? 2.331 2.948 -7.262 1.00 80.50 79 TYR A O 1
ATOM 623 N N . LEU A 1 80 ? 4.537 3.351 -7.232 1.00 83.75 80 LEU A N 1
ATOM 624 C CA . LEU A 1 80 ? 4.612 3.714 -5.815 1.00 83.75 80 LEU A CA 1
ATOM 625 C C . LEU A 1 80 ? 5.296 5.065 -5.607 1.00 83.75 80 LEU A C 1
ATOM 627 O O . LEU A 1 80 ? 6.108 5.521 -6.412 1.00 83.75 80 LEU A O 1
ATOM 631 N N . VAL A 1 81 ? 5.010 5.681 -4.459 1.00 78.31 81 VAL A N 1
ATOM 632 C CA . VAL A 1 81 ? 5.680 6.908 -4.020 1.00 78.31 81 VAL A CA 1
ATOM 633 C C . VAL A 1 81 ? 6.876 6.546 -3.138 1.00 78.31 81 VAL A C 1
ATOM 635 O O . VAL A 1 81 ? 6.725 6.128 -1.990 1.00 78.31 81 VAL A O 1
ATOM 638 N N . TYR A 1 82 ? 8.091 6.723 -3.655 1.00 73.12 82 TYR A N 1
ATOM 639 C CA . TYR A 1 82 ? 9.314 6.457 -2.891 1.00 73.12 82 TYR A CA 1
ATOM 640 C C . TYR A 1 82 ? 9.642 7.604 -1.971 1.00 73.12 82 TYR A C 1
ATOM 642 O O . TYR A 1 82 ? 10.086 8.654 -2.427 1.00 73.12 82 TYR A O 1
ATOM 650 N N . GLY A 1 83 ? 9.550 7.386 -0.675 1.00 69.75 83 GLY A N 1
ATOM 651 C CA . GLY A 1 83 ? 10.233 8.260 0.253 1.00 69.75 83 GLY A CA 1
ATOM 652 C C . GLY A 1 83 ? 9.805 8.020 1.677 1.00 69.75 83 GLY A C 1
ATOM 653 O O . GLY A 1 83 ? 9.442 6.903 2.036 1.00 69.75 83 GLY A O 1
ATOM 654 N N . GLU A 1 84 ? 9.921 9.057 2.487 1.00 80.50 84 GLU A N 1
ATOM 655 C CA . GLU A 1 84 ? 9.644 8.961 3.910 1.00 80.50 84 GLU A CA 1
ATOM 656 C C . GLU A 1 84 ? 8.140 8.835 4.163 1.00 80.50 84 GLU A C 1
ATOM 658 O O . GLU A 1 84 ? 7.315 9.510 3.538 1.00 80.50 84 GLU A O 1
ATOM 663 N N . VAL A 1 85 ? 7.794 7.964 5.104 1.00 82.62 85 VAL A N 1
ATOM 664 C CA . VAL A 1 85 ? 6.481 7.938 5.742 1.00 82.62 85 VAL A CA 1
ATOM 665 C C . VAL A 1 85 ? 6.459 9.045 6.791 1.00 82.62 85 VAL A C 1
ATOM 667 O O . VAL A 1 85 ? 7.259 9.041 7.722 1.00 82.62 85 VAL A O 1
ATOM 670 N N . LEU A 1 86 ? 5.561 10.008 6.603 1.00 82.25 86 LEU A N 1
ATOM 671 C CA . LEU A 1 86 ? 5.399 11.181 7.459 1.00 82.25 86 LEU A CA 1
ATOM 672 C C . LEU A 1 86 ? 4.486 10.893 8.649 1.00 82.25 86 LEU A C 1
ATOM 674 O O . LEU A 1 86 ? 4.760 11.328 9.763 1.00 82.25 86 LEU A O 1
ATOM 678 N N . ASP A 1 87 ? 3.379 10.202 8.389 1.00 81.75 87 ASP A N 1
ATOM 679 C CA . ASP A 1 87 ? 2.394 9.830 9.392 1.00 81.75 87 ASP A CA 1
ATOM 680 C C . ASP A 1 87 ? 1.683 8.524 9.001 1.00 81.75 87 ASP A C 1
ATOM 682 O O . ASP A 1 87 ? 1.610 8.149 7.827 1.00 81.75 87 ASP A O 1
ATOM 686 N N . GLU A 1 88 ? 1.196 7.813 10.017 1.00 84.44 88 GLU A N 1
ATOM 687 C CA . GLU A 1 88 ? 0.339 6.638 9.886 1.00 84.44 88 GLU A CA 1
ATOM 688 C C . GLU A 1 88 ? -0.871 6.824 10.802 1.00 84.44 88 GLU A C 1
ATOM 690 O O . GLU A 1 88 ? -0.739 7.225 11.958 1.00 84.44 88 GLU A O 1
ATOM 695 N N . THR A 1 89 ? -2.066 6.545 10.290 1.00 83.38 89 THR A N 1
ATOM 696 C CA . THR A 1 89 ? -3.301 6.551 11.078 1.00 83.38 89 THR A CA 1
ATOM 697 C C . THR A 1 89 ? -4.093 5.285 10.799 1.00 83.38 89 THR A C 1
ATOM 699 O O . THR A 1 89 ? -4.515 5.069 9.666 1.00 83.38 89 THR A O 1
ATOM 702 N N . ILE A 1 90 ? -4.335 4.478 11.834 1.00 82.44 90 ILE A N 1
ATOM 703 C CA . ILE A 1 90 ? -5.185 3.283 11.767 1.00 82.44 90 ILE A CA 1
ATOM 704 C C . ILE A 1 90 ? -6.588 3.627 12.269 1.00 82.44 90 ILE A C 1
ATOM 706 O O . ILE A 1 90 ? -6.754 4.297 13.290 1.00 82.44 90 ILE A O 1
ATOM 710 N N . LYS A 1 91 ? -7.606 3.145 11.560 1.00 79.56 91 LYS A N 1
ATOM 711 C CA . LYS A 1 91 ? -9.017 3.289 11.905 1.00 79.56 91 LYS A CA 1
ATOM 712 C C . LYS A 1 91 ? -9.761 1.977 11.751 1.00 79.56 91 LYS A C 1
ATOM 714 O O . LYS A 1 91 ? -9.597 1.267 10.766 1.00 79.56 91 LYS A O 1
ATOM 719 N N . LYS A 1 92 ? -10.647 1.708 12.705 1.00 79.19 92 LYS A N 1
ATOM 720 C CA . LYS A 1 92 ? -11.646 0.644 12.601 1.00 79.19 92 LYS A CA 1
ATOM 721 C C . LYS A 1 92 ? -12.885 1.205 11.921 1.00 79.19 92 LYS A C 1
ATOM 723 O O . LYS A 1 92 ? -13.446 2.190 12.399 1.00 79.19 92 LYS A O 1
ATOM 728 N N . ILE A 1 93 ? -13.282 0.597 10.812 1.00 73.88 93 ILE A N 1
ATOM 729 C CA . ILE A 1 93 ? -14.455 0.975 10.030 1.00 73.88 93 ILE A CA 1
ATOM 730 C C . ILE A 1 93 ? -15.459 -0.166 10.113 1.00 73.88 93 ILE A C 1
ATOM 732 O O . ILE A 1 93 ? -15.123 -1.324 9.863 1.00 73.88 93 ILE A O 1
ATOM 736 N N . LYS A 1 94 ? -16.709 0.148 10.459 1.00 71.12 94 LYS A N 1
ATOM 737 C CA . LYS A 1 94 ? -17.790 -0.829 10.340 1.00 71.12 94 LYS A CA 1
ATOM 738 C C . LYS A 1 94 ? -18.238 -0.858 8.889 1.00 71.12 94 LYS A C 1
ATOM 740 O O . LYS A 1 94 ? -18.505 0.184 8.301 1.00 71.12 94 LYS A O 1
ATOM 745 N N . THR A 1 95 ? -18.391 -2.043 8.316 1.00 67.56 95 THR A N 1
ATOM 746 C CA . THR A 1 95 ? -18.740 -2.204 6.890 1.00 67.56 95 THR A CA 1
ATOM 747 C C . THR A 1 95 ? -20.088 -1.572 6.549 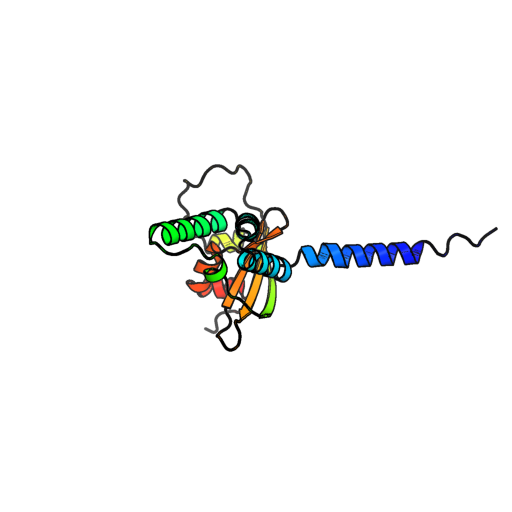1.00 67.56 95 THR A C 1
ATOM 749 O O . THR A 1 95 ? -20.295 -1.074 5.450 1.00 67.56 95 THR A O 1
ATOM 752 N N . LYS A 1 96 ? -20.994 -1.505 7.529 1.00 65.31 96 LYS A N 1
ATOM 753 C CA . LYS A 1 96 ? -22.280 -0.800 7.423 1.00 65.31 96 LYS A CA 1
ATOM 754 C C . LYS A 1 96 ? -22.110 0.697 7.134 1.00 65.31 96 LYS A C 1
ATOM 756 O O . LYS A 1 96 ? -22.915 1.260 6.404 1.00 65.31 96 LYS A O 1
ATOM 761 N N . ASP A 1 97 ? -21.060 1.304 7.681 1.00 62.62 97 ASP A N 1
ATOM 762 C CA . ASP A 1 97 ? -20.746 2.721 7.506 1.00 62.62 97 ASP A CA 1
ATOM 763 C C . ASP A 1 97 ? -20.081 2.969 6.140 1.00 62.62 97 ASP A C 1
ATOM 765 O O . ASP A 1 97 ? -20.249 4.037 5.557 1.00 62.62 97 ASP A O 1
ATOM 769 N N . GLU A 1 98 ? -19.368 1.972 5.593 1.00 61.34 98 GLU A N 1
ATOM 770 C CA . GLU A 1 98 ? -18.799 2.026 4.237 1.00 61.34 98 GLU A CA 1
ATOM 771 C C . GLU A 1 98 ? -19.866 1.857 3.145 1.00 61.34 98 GLU A C 1
ATOM 773 O O . GLU A 1 98 ? -19.794 2.550 2.131 1.00 61.34 98 GLU A O 1
ATOM 778 N N . LYS A 1 99 ? -20.887 1.011 3.359 1.00 60.81 99 LYS A N 1
ATOM 779 C CA . LYS A 1 99 ? -21.987 0.791 2.395 1.00 60.81 99 LYS A CA 1
ATOM 780 C C . LYS A 1 99 ? -22.719 2.074 1.987 1.00 60.81 99 LYS A C 1
ATOM 782 O O . LYS A 1 99 ? -23.279 2.139 0.903 1.00 60.81 99 LYS A O 1
ATOM 787 N N . VAL A 1 100 ? -22.670 3.116 2.818 1.00 57.22 100 VAL A N 1
ATOM 788 C CA . VAL A 1 100 ? -23.225 4.450 2.515 1.00 57.22 100 VAL A CA 1
ATOM 789 C C . VAL A 1 100 ? -22.493 5.136 1.345 1.00 57.22 100 VAL A C 1
ATOM 791 O O . VAL A 1 100 ? -23.022 6.060 0.732 1.00 57.22 100 VAL A O 1
ATOM 794 N N . PHE A 1 101 ? -21.280 4.681 1.019 1.00 51.97 101 PHE A N 1
ATOM 795 C CA . PHE A 1 101 ? -20.411 5.225 -0.027 1.00 51.97 101 PHE A CA 1
ATOM 796 C C . PHE A 1 101 ? -20.199 4.262 -1.207 1.00 51.97 101 PHE A C 1
ATOM 798 O O . PHE A 1 101 ? -19.455 4.588 -2.136 1.00 51.97 101 PHE A O 1
ATOM 805 N N . GLU A 1 102 ? -20.812 3.077 -1.189 1.00 56.28 102 GLU A N 1
ATOM 806 C CA . GLU A 1 102 ? -20.857 2.203 -2.361 1.00 56.28 102 GLU A CA 1
ATOM 807 C C . GLU A 1 102 ? -21.918 2.715 -3.343 1.00 56.28 102 GLU A C 1
ATOM 809 O O . GLU A 1 102 ? -23.114 2.553 -3.128 1.00 56.28 102 GLU A O 1
ATOM 814 N N . LEU A 1 103 ? -21.471 3.331 -4.444 1.00 43.94 103 LEU A N 1
ATOM 815 C CA . LEU A 1 103 ? -22.201 3.204 -5.706 1.00 43.94 103 LEU A CA 1
ATOM 816 C C . LEU A 1 103 ? -22.101 1.737 -6.144 1.00 43.94 103 LEU A C 1
ATOM 818 O O . LEU A 1 103 ? -21.007 1.168 -6.081 1.00 43.94 103 LEU A O 1
ATOM 822 N N . GLU A 1 104 ? -23.238 1.179 -6.557 1.00 36.47 104 GLU A N 1
ATOM 823 C CA . GLU A 1 104 ? -23.452 -0.189 -7.038 1.00 36.47 104 GLU A CA 1
ATOM 824 C C . GLU A 1 104 ? -22.231 -0.749 -7.786 1.00 36.47 104 GLU A C 1
ATOM 826 O O . GLU A 1 104 ? -21.801 -0.228 -8.817 1.00 36.47 104 GLU A O 1
ATOM 831 N N . ILE A 1 105 ? -21.643 -1.808 -7.229 1.00 42.81 105 ILE A N 1
ATOM 832 C CA . ILE A 1 105 ? -20.677 -2.650 -7.933 1.00 42.81 105 ILE A CA 1
ATOM 833 C C . ILE A 1 105 ? -21.520 -3.697 -8.678 1.00 42.81 105 ILE A C 1
ATOM 835 O O . ILE A 1 105 ? -22.355 -4.319 -8.021 1.00 42.81 105 ILE A O 1
ATOM 839 N N . PRO A 1 106 ? -21.344 -3.897 -9.999 1.00 36.06 106 PRO A N 1
ATOM 840 C CA . PRO A 1 106 ? -22.057 -4.949 -10.721 1.00 36.06 106 PRO A CA 1
ATOM 841 C C . PRO A 1 106 ? -21.748 -6.313 -10.089 1.00 36.06 106 PRO A C 1
ATOM 843 O O . PRO A 1 106 ? -20.608 -6.565 -9.684 1.00 36.06 106 PRO A O 1
ATOM 846 N N . GLU A 1 107 ? -22.779 -7.151 -9.974 1.00 43.41 107 GLU A N 1
ATOM 847 C CA . GLU A 1 107 ? -22.823 -8.425 -9.234 1.00 43.41 107 GLU A CA 1
ATOM 848 C C . GLU A 1 107 ? -21.838 -9.498 -9.747 1.00 43.41 107 GLU A C 1
ATOM 850 O O . GLU A 1 107 ? -21.713 -10.572 -9.166 1.00 43.41 107 GLU A O 1
ATOM 855 N N . ASP A 1 108 ? -21.100 -9.205 -10.812 1.00 41.72 108 ASP A N 1
ATOM 856 C CA . ASP A 1 108 ? -20.453 -10.196 -11.667 1.00 41.72 108 ASP A CA 1
ATOM 857 C C . ASP A 1 108 ? -18.997 -10.519 -11.261 1.00 41.72 108 ASP A C 1
ATOM 859 O O . ASP A 1 108 ? -18.282 -11.227 -11.973 1.00 41.72 108 ASP A O 1
ATOM 863 N N . ALA A 1 109 ? -18.505 -10.004 -10.131 1.00 45.03 109 ALA A N 1
ATOM 864 C CA . ALA A 1 109 ? -17.152 -10.298 -9.660 1.00 45.03 109 ALA A CA 1
ATOM 865 C C . ALA A 1 109 ? -17.118 -11.603 -8.841 1.00 45.03 109 ALA A C 1
ATOM 867 O O . ALA A 1 109 ? -17.266 -11.562 -7.626 1.00 45.03 109 ALA A O 1
ATOM 868 N N . GLU A 1 110 ? -16.922 -12.721 -9.550 1.00 45.84 110 GLU A N 1
ATOM 869 C CA . GLU A 1 110 ? -16.474 -14.061 -9.112 1.00 45.84 110 GLU A CA 1
ATOM 870 C C . GLU A 1 110 ? -16.539 -14.399 -7.603 1.00 45.84 110 GLU A C 1
ATOM 872 O O . GLU A 1 110 ? -15.794 -13.856 -6.788 1.00 45.84 110 GLU A O 1
ATOM 877 N N . ASP A 1 111 ? -17.375 -15.403 -7.311 1.00 53.16 111 ASP A N 1
ATOM 878 C CA . ASP A 1 111 ? -17.514 -16.233 -6.101 1.00 53.16 111 ASP A CA 1
ATOM 879 C C . ASP A 1 111 ? -16.371 -16.154 -5.063 1.00 53.16 111 ASP A C 1
ATOM 881 O O . ASP A 1 111 ? -15.288 -16.717 -5.233 1.00 53.16 111 ASP A O 1
ATOM 885 N N . ASP A 1 112 ? -16.664 -15.517 -3.927 1.00 45.31 112 ASP A N 1
ATOM 886 C CA . ASP A 1 112 ? -15.986 -15.744 -2.651 1.00 45.31 112 ASP A CA 1
ATOM 887 C C . ASP A 1 112 ? -17.100 -15.795 -1.587 1.00 45.31 112 ASP A C 1
ATOM 889 O O . ASP A 1 112 ? -17.545 -14.772 -1.069 1.00 45.31 112 ASP A O 1
ATOM 893 N N . SER A 1 113 ? -17.586 -17.000 -1.280 1.00 42.16 113 SER A N 1
ATOM 894 C CA . SER A 1 113 ? -18.586 -17.370 -0.251 1.00 42.16 113 SER A CA 1
ATOM 895 C C . SER A 1 113 ? -18.328 -16.881 1.197 1.00 42.16 113 SER A C 1
ATOM 897 O O . SER A 1 113 ? -18.896 -17.399 2.161 1.00 42.16 113 SER A O 1
ATOM 899 N N . LYS A 1 114 ? -17.484 -15.867 1.396 1.00 53.06 114 LYS A N 1
ATOM 900 C CA . LYS A 1 114 ? -17.243 -15.204 2.675 1.00 53.06 114 LYS A CA 1
ATOM 901 C C . LYS A 1 114 ? -18.065 -13.927 2.741 1.00 53.06 114 LYS A C 1
ATOM 903 O O . LYS A 1 114 ? -17.801 -12.975 2.012 1.00 53.06 114 LYS A O 1
ATOM 908 N N . GLU A 1 115 ? -19.021 -13.891 3.670 1.00 51.88 115 GLU A N 1
ATOM 909 C CA . GLU A 1 115 ? -19.683 -12.642 4.048 1.00 51.88 115 GLU A CA 1
ATOM 910 C C . GLU A 1 115 ? -18.626 -11.548 4.276 1.00 51.88 115 GLU A C 1
ATOM 912 O O . GLU A 1 115 ? -17.620 -11.804 4.956 1.00 51.88 115 GLU A O 1
ATOM 917 N N . PRO A 1 116 ? -18.824 -10.331 3.733 1.00 55.06 116 PRO A N 1
ATOM 918 C CA . PRO A 1 116 ? -17.898 -9.240 3.979 1.00 55.06 116 PRO A CA 1
ATOM 919 C C . PRO A 1 116 ? -17.775 -9.038 5.495 1.00 55.06 116 PRO A C 1
ATOM 921 O O . PRO A 1 116 ? -18.784 -9.094 6.211 1.00 55.06 116 PRO A O 1
ATOM 924 N N . PRO A 1 117 ? -16.555 -8.826 6.019 1.00 56.91 117 PRO A N 1
ATOM 925 C CA . PRO A 1 117 ? -16.343 -8.740 7.456 1.00 56.91 117 PRO A CA 1
ATOM 926 C C . PRO A 1 117 ? -17.236 -7.642 8.039 1.00 56.91 117 PRO A C 1
ATOM 928 O O . PRO A 1 117 ? -17.418 -6.602 7.417 1.00 56.91 117 PRO A O 1
ATOM 931 N N . LYS A 1 118 ? -17.825 -7.851 9.223 1.00 63.25 118 LYS A N 1
ATOM 932 C CA . LYS A 1 118 ? -18.730 -6.858 9.847 1.00 63.25 118 LYS A CA 1
ATOM 933 C C . LYS A 1 118 ? -18.014 -5.541 10.180 1.00 63.25 118 LYS A C 1
ATOM 935 O O . LYS A 1 118 ? -18.647 -4.484 10.187 1.00 63.25 118 LYS A O 1
ATOM 940 N N . GLU A 1 119 ? -16.710 -5.619 10.426 1.00 71.38 119 GLU A N 1
ATOM 941 C CA . GLU A 1 119 ? -15.798 -4.503 10.664 1.00 71.38 119 GLU A CA 1
ATOM 942 C C . GLU A 1 119 ? -14.445 -4.825 10.023 1.00 71.38 119 GLU A C 1
ATOM 944 O O . GLU A 1 119 ? -14.030 -5.984 10.010 1.00 71.38 119 GLU A O 1
ATOM 949 N N . PHE A 1 120 ? -13.751 -3.811 9.517 1.00 76.38 120 PHE A N 1
ATOM 950 C CA . PHE A 1 120 ? -12.399 -3.944 8.984 1.00 76.38 120 PHE A CA 1
ATOM 951 C C . PHE A 1 120 ? -11.502 -2.807 9.472 1.00 76.38 120 PHE A C 1
ATOM 953 O O . PHE A 1 120 ? -11.966 -1.729 9.852 1.00 76.38 120 PHE A O 1
ATOM 960 N N . GLU A 1 121 ? -10.194 -3.053 9.473 1.00 82.12 121 GLU A N 1
ATOM 961 C CA . GLU A 1 121 ? -9.204 -2.024 9.769 1.00 82.12 121 GLU A CA 1
ATOM 962 C C . GLU A 1 121 ? -8.691 -1.401 8.474 1.00 82.12 121 GLU A C 1
ATOM 964 O O . GLU A 1 121 ? -8.319 -2.094 7.524 1.00 82.12 121 GLU A O 1
ATOM 969 N N . LEU A 1 122 ? -8.663 -0.074 8.464 1.00 86.81 122 LEU A N 1
ATOM 970 C CA . LEU A 1 122 ? -8.139 0.750 7.394 1.00 86.81 122 LEU A CA 1
ATOM 971 C C . LEU A 1 122 ? -7.025 1.621 7.958 1.00 86.81 122 LEU A C 1
ATOM 973 O O . LEU A 1 122 ? -7.185 2.268 8.990 1.00 86.81 122 LEU A O 1
ATOM 977 N N . ALA A 1 123 ? -5.901 1.660 7.263 1.00 87.81 123 ALA A N 1
ATOM 978 C CA . ALA A 1 123 ? -4.785 2.519 7.584 1.00 87.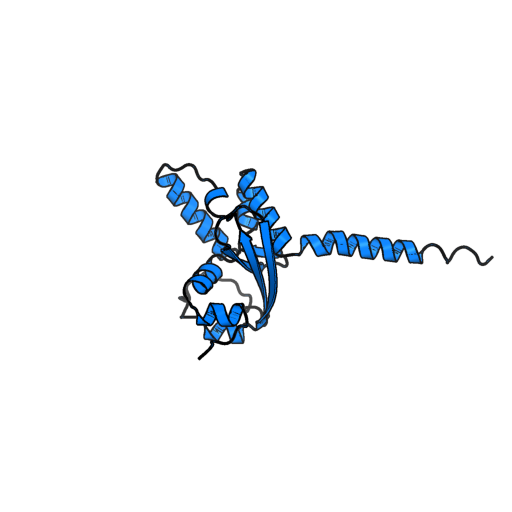81 123 ALA A CA 1
ATOM 979 C C . ALA A 1 123 ? -4.546 3.522 6.463 1.00 87.81 123 ALA A C 1
ATOM 981 O O . ALA A 1 123 ? -4.670 3.222 5.275 1.00 87.81 123 ALA A O 1
ATOM 982 N N . ILE A 1 124 ? -4.185 4.729 6.870 1.00 87.06 124 ILE A N 1
ATOM 983 C CA . ILE A 1 124 ? -3.756 5.800 5.990 1.00 87.06 124 ILE A CA 1
ATOM 984 C C . ILE A 1 124 ? -2.286 6.024 6.288 1.00 87.06 124 ILE A C 1
ATOM 986 O O . ILE A 1 124 ? -1.934 6.393 7.407 1.00 87.06 124 ILE A O 1
ATOM 990 N N . VAL A 1 125 ? -1.445 5.805 5.289 1.00 87.88 125 VAL A N 1
ATOM 991 C CA . VAL A 1 125 ? -0.011 6.067 5.366 1.00 87.88 125 VAL A CA 1
ATOM 992 C C . VAL A 1 125 ? 0.278 7.268 4.486 1.00 87.88 125 VAL A C 1
ATOM 994 O O . VAL A 1 125 ? 0.020 7.244 3.283 1.00 87.88 125 VAL A O 1
ATOM 997 N N . ARG A 1 126 ? 0.791 8.349 5.065 1.00 88.94 126 ARG A N 1
ATOM 998 C CA . ARG A 1 126 ? 1.170 9.531 4.297 1.00 88.94 126 ARG A CA 1
ATOM 999 C C . ARG A 1 126 ? 2.647 9.477 3.967 1.00 88.94 126 ARG A C 1
ATOM 1001 O O . ARG A 1 126 ? 3.490 9.395 4.852 1.00 88.94 126 ARG A O 1
ATOM 1008 N N . VAL A 1 127 ? 2.956 9.572 2.685 1.00 88.06 127 VAL A N 1
ATOM 1009 C CA . VAL A 1 127 ? 4.295 9.360 2.133 1.00 88.06 127 VAL A CA 1
ATOM 1010 C C . VAL A 1 127 ? 4.739 10.563 1.322 1.00 88.06 127 VAL A C 1
ATOM 1012 O O . VAL A 1 127 ? 3.915 11.261 0.730 1.00 88.06 127 VAL A O 1
ATOM 1015 N N . ARG A 1 128 ? 6.042 10.828 1.269 1.00 86.19 128 ARG A N 1
ATOM 1016 C CA . ARG A 1 128 ? 6.599 11.938 0.490 1.00 86.19 128 ARG A CA 1
ATOM 1017 C C . ARG A 1 128 ? 7.931 11.571 -0.143 1.00 86.19 128 ARG A C 1
ATOM 1019 O O . ARG A 1 128 ? 8.832 11.104 0.541 1.00 86.19 128 ARG A O 1
ATOM 1026 N N . THR A 1 129 ? 8.091 11.901 -1.422 1.00 83.00 129 THR A N 1
ATOM 1027 C CA . THR A 1 129 ? 9.375 11.815 -2.132 1.00 83.00 129 THR A CA 1
ATOM 1028 C C . THR A 1 129 ? 10.137 13.136 -2.041 1.00 83.00 129 THR A C 1
ATOM 1030 O O . THR A 1 129 ? 9.795 14.107 -2.716 1.00 83.00 129 THR A O 1
ATOM 1033 N N . GLY A 1 130 ? 11.187 13.195 -1.219 1.00 80.81 130 GLY A N 1
ATOM 1034 C CA . GLY A 1 130 ? 12.039 14.382 -1.096 1.00 80.81 130 GLY A CA 1
ATOM 1035 C C . GLY A 1 130 ? 11.249 15.648 -0.735 1.00 80.81 130 GLY A C 1
ATOM 1036 O O . GLY A 1 130 ? 10.526 15.678 0.256 1.00 80.81 130 GLY A O 1
ATOM 1037 N N . ARG A 1 131 ? 11.370 16.704 -1.551 1.00 81.25 131 ARG A N 1
ATOM 1038 C CA . ARG A 1 131 ? 10.635 17.974 -1.364 1.00 81.25 131 ARG A CA 1
ATOM 1039 C C . ARG A 1 131 ? 9.257 18.005 -2.041 1.00 81.25 131 ARG A C 1
ATOM 1041 O O . ARG A 1 131 ? 8.612 19.050 -2.037 1.00 81.25 131 ARG A O 1
ATOM 1048 N N . ALA A 1 132 ? 8.810 16.899 -2.637 1.00 83.44 132 ALA A N 1
ATOM 1049 C CA . ALA A 1 132 ? 7.525 16.838 -3.326 1.00 83.44 132 ALA A CA 1
ATOM 1050 C C . ALA A 1 132 ? 6.338 16.943 -2.354 1.00 83.44 132 ALA A C 1
ATOM 1052 O O . ALA A 1 132 ? 6.472 16.871 -1.129 1.00 83.44 132 ALA A O 1
ATOM 1053 N N . LYS A 1 133 ? 5.138 17.098 -2.917 1.00 85.44 133 LYS A N 1
ATOM 1054 C CA . LYS A 1 133 ? 3.894 17.033 -2.150 1.00 85.44 133 LYS A CA 1
ATOM 1055 C C . LYS A 1 133 ? 3.744 15.642 -1.520 1.00 85.44 133 LYS A C 1
ATOM 1057 O O . LYS A 1 133 ? 4.132 14.636 -2.104 1.00 85.44 133 LYS A O 1
ATOM 1062 N N . ALA A 1 134 ? 3.172 15.595 -0.321 1.00 86.31 134 ALA A N 1
ATOM 1063 C CA . ALA A 1 134 ? 2.840 14.332 0.323 1.00 86.31 134 ALA A CA 1
ATOM 1064 C C . ALA A 1 134 ? 1.625 13.670 -0.350 1.00 86.31 134 ALA A C 1
ATOM 1066 O O . ALA A 1 134 ? 0.655 14.349 -0.700 1.00 86.31 134 ALA A O 1
ATOM 1067 N N . HIS A 1 135 ? 1.667 12.349 -0.465 1.00 86.19 135 HIS A N 1
ATOM 1068 C CA . HIS A 1 135 ? 0.607 11.496 -0.984 1.00 86.19 135 HIS A CA 1
ATOM 1069 C C . HIS A 1 135 ? 0.053 10.616 0.132 1.00 86.19 135 HIS A C 1
ATOM 1071 O O . HIS A 1 135 ? 0.755 10.297 1.087 1.00 86.19 135 HIS A O 1
ATOM 1077 N N . TYR A 1 136 ? -1.211 10.228 0.010 1.00 87.69 136 TYR A N 1
ATOM 1078 C CA . TYR A 1 136 ? -1.828 9.257 0.906 1.00 87.69 136 TYR A CA 1
ATOM 1079 C C . TYR A 1 136 ? -1.822 7.889 0.241 1.00 87.69 136 TYR A C 1
ATOM 1081 O O . TYR A 1 136 ? -2.125 7.781 -0.945 1.00 87.69 136 TYR A O 1
ATOM 1089 N N . ILE A 1 137 ? -1.503 6.867 1.020 1.00 89.88 137 ILE A N 1
ATOM 1090 C CA . ILE A 1 137 ? -1.628 5.460 0.675 1.00 89.88 137 ILE A CA 1
ATOM 1091 C C . ILE A 1 137 ? -2.690 4.884 1.595 1.00 89.88 137 ILE A C 1
ATOM 1093 O O . ILE A 1 137 ? -2.655 5.079 2.810 1.00 89.88 137 ILE A O 1
ATOM 1097 N N . LEU A 1 138 ? -3.651 4.199 0.995 1.00 90.56 138 LEU A N 1
ATOM 1098 C CA . LEU A 1 138 ? -4.711 3.512 1.706 1.00 90.56 138 LEU A CA 1
ATOM 1099 C C . LEU A 1 138 ? -4.363 2.040 1.805 1.00 90.56 138 LEU A C 1
ATOM 1101 O O . LEU A 1 138 ? -4.025 1.410 0.804 1.00 90.56 138 LEU A O 1
ATOM 1105 N N . MET A 1 139 ? -4.428 1.514 3.020 1.00 91.25 139 MET A N 1
ATOM 1106 C CA . MET A 1 139 ? -4.128 0.124 3.312 1.00 91.25 139 MET A CA 1
ATOM 1107 C C . MET A 1 139 ? -5.264 -0.498 4.107 1.00 91.25 139 MET A C 1
ATOM 1109 O O . MET A 1 139 ? -5.900 0.168 4.919 1.00 91.25 139 MET A O 1
ATOM 1113 N N . VAL A 1 140 ? -5.508 -1.779 3.888 1.00 90.06 140 VAL A N 1
ATOM 1114 C CA . VAL A 1 140 ? -6.520 -2.558 4.607 1.00 90.06 140 VAL A CA 1
ATOM 1115 C C . VAL A 1 140 ? -5.919 -3.881 5.047 1.00 90.06 140 VAL A C 1
ATOM 1117 O O . VAL A 1 140 ? -4.946 -4.350 4.452 1.00 90.06 140 VAL A O 1
ATOM 1120 N N . GLN A 1 141 ? -6.485 -4.483 6.089 1.00 86.25 141 GLN A N 1
ATOM 1121 C CA . GLN A 1 141 ? -6.125 -5.850 6.445 1.00 86.25 141 GLN A CA 1
ATOM 1122 C C . GLN A 1 141 ? -6.841 -6.852 5.539 1.00 86.25 141 GLN A C 1
ATOM 1124 O O . GLN A 1 141 ? -8.066 -6.935 5.528 1.00 86.25 141 GLN A O 1
ATOM 1129 N N . GLU A 1 142 ? -6.061 -7.652 4.822 1.00 83.88 142 GLU A N 1
ATOM 1130 C CA . GLU A 1 142 ? -6.516 -8.803 4.046 1.00 83.88 142 GLU A CA 1
ATOM 1131 C C . GLU A 1 142 ? -5.655 -10.003 4.460 1.00 83.88 142 GLU A C 1
ATOM 1133 O O . GLU A 1 142 ? -4.428 -9.910 4.479 1.00 83.88 142 GLU A O 1
ATOM 1138 N N . ASP A 1 143 ? -6.282 -11.111 4.863 1.00 82.06 143 ASP A N 1
ATOM 1139 C CA . ASP A 1 143 ? -5.589 -12.314 5.357 1.00 82.06 143 ASP A CA 1
ATOM 1140 C C . ASP A 1 143 ? -4.595 -12.040 6.508 1.00 82.06 143 ASP A C 1
ATOM 1142 O O . ASP A 1 143 ? -3.512 -12.620 6.578 1.00 82.06 143 ASP A O 1
ATOM 1146 N N . LYS A 1 144 ? -4.970 -11.147 7.438 1.00 82.19 144 LYS A N 1
ATOM 1147 C CA . LYS A 1 144 ? -4.142 -10.687 8.578 1.00 82.19 144 LYS A CA 1
ATOM 1148 C C . LYS A 1 144 ? -2.865 -9.933 8.176 1.00 82.19 144 LYS A C 1
ATOM 1150 O O . LYS A 1 144 ? -1.969 -9.763 9.000 1.00 82.19 144 LYS A O 1
ATOM 1155 N N . GLN A 1 145 ? -2.776 -9.465 6.934 1.00 87.12 145 GLN A N 1
ATOM 1156 C CA . GLN A 1 145 ? -1.667 -8.657 6.439 1.00 87.12 145 GLN A CA 1
ATOM 1157 C C . GLN A 1 145 ? -2.180 -7.306 5.953 1.00 87.12 145 GLN A C 1
ATOM 1159 O O . GLN A 1 145 ? -3.243 -7.217 5.343 1.00 87.12 145 GLN A O 1
ATOM 1164 N N . TRP A 1 146 ? -1.419 -6.244 6.210 1.00 91.50 146 TRP A N 1
ATOM 1165 C CA . TRP A 1 146 ? -1.713 -4.935 5.636 1.00 91.50 146 TRP A CA 1
ATOM 1166 C C . TRP A 1 146 ? -1.346 -4.920 4.164 1.00 91.50 146 TRP A C 1
ATOM 1168 O O . TRP A 1 146 ? -0.208 -5.218 3.804 1.00 91.50 146 TRP A O 1
ATOM 1178 N N . LYS A 1 147 ? -2.301 -4.535 3.323 1.00 92.69 147 LYS A N 1
ATOM 1179 C CA . LYS A 1 147 ? -2.110 -4.451 1.879 1.00 92.69 147 LYS A CA 1
ATOM 1180 C C . LYS A 1 147 ? -2.634 -3.133 1.342 1.00 92.69 147 LYS A C 1
ATOM 1182 O O . LYS A 1 147 ? -3.618 -2.599 1.847 1.00 92.69 147 LYS A O 1
ATOM 1187 N N . ILE A 1 148 ? -1.977 -2.616 0.313 1.00 92.25 148 ILE A N 1
ATOM 1188 C CA . ILE A 1 148 ? -2.365 -1.404 -0.402 1.00 92.25 148 ILE A CA 1
ATOM 1189 C C . ILE A 1 148 ? -3.676 -1.665 -1.149 1.00 92.25 148 ILE A C 1
ATOM 1191 O O . ILE A 1 148 ? -3.784 -2.605 -1.942 1.00 92.25 148 ILE A O 1
ATOM 1195 N N . ASP A 1 149 ? -4.659 -0.800 -0.918 1.00 90.94 149 ASP A N 1
ATOM 1196 C CA . ASP A 1 149 ? -5.944 -0.803 -1.608 1.00 90.94 149 ASP A CA 1
ATOM 1197 C C . ASP A 1 149 ? -6.017 0.388 -2.572 1.00 90.94 149 ASP A C 1
ATOM 1199 O O . ASP A 1 149 ? -6.462 1.487 -2.229 1.00 90.94 149 ASP A O 1
ATOM 1203 N N . ALA A 1 150 ? -5.537 0.168 -3.797 1.00 85.44 150 ALA A N 1
ATOM 1204 C CA . ALA A 1 150 ? -5.523 1.174 -4.855 1.00 85.44 150 ALA A CA 1
ATOM 1205 C C . ALA A 1 150 ? -6.944 1.562 -5.302 1.00 85.44 150 ALA A C 1
ATOM 1207 O O . ALA A 1 150 ? -7.175 2.701 -5.705 1.00 85.44 150 ALA A O 1
ATOM 1208 N N . TRP A 1 151 ? -7.905 0.642 -5.181 1.00 80.94 151 TRP A N 1
ATOM 1209 C CA . TRP A 1 151 ? -9.298 0.890 -5.546 1.00 80.94 151 TRP A CA 1
ATOM 1210 C C . TRP A 1 151 ? -9.952 1.896 -4.595 1.00 80.94 151 TRP A C 1
ATOM 1212 O O . TRP A 1 151 ? -10.505 2.915 -5.015 1.00 80.94 151 TRP A O 1
ATOM 1222 N N . ARG A 1 152 ? -9.828 1.664 -3.282 1.00 81.56 152 ARG A N 1
ATOM 1223 C CA . ARG A 1 152 ? -10.289 2.628 -2.269 1.00 81.56 152 ARG A CA 1
ATOM 1224 C C . ARG A 1 152 ? -9.486 3.924 -2.309 1.00 81.56 152 ARG A C 1
ATOM 1226 O O . ARG A 1 152 ? -10.038 4.984 -2.002 1.00 81.56 152 ARG A O 1
ATOM 1233 N N . LEU A 1 153 ? -8.210 3.864 -2.699 1.00 82.88 153 LEU A N 1
ATOM 1234 C CA . LEU A 1 153 ? -7.374 5.050 -2.860 1.00 82.88 153 LEU A CA 1
ATOM 1235 C C . LEU A 1 153 ? -7.912 5.998 -3.934 1.00 82.88 153 LEU A C 1
ATOM 1237 O O . LEU A 1 153 ? -7.969 7.205 -3.698 1.00 82.88 153 LEU A O 1
ATOM 1241 N N . GLU A 1 154 ? -8.355 5.476 -5.075 1.00 81.31 154 GLU A N 1
ATOM 1242 C CA . GLU A 1 154 ? -8.979 6.291 -6.117 1.00 81.31 154 GLU A CA 1
ATOM 1243 C C . GLU A 1 154 ? -10.227 7.013 -5.589 1.00 81.31 154 GLU A C 1
ATOM 1245 O O . GLU A 1 154 ? -10.360 8.232 -5.739 1.00 81.31 154 GLU A O 1
ATOM 1250 N N . ARG A 1 155 ? -11.110 6.292 -4.886 1.00 81.19 155 ARG A N 1
ATOM 1251 C CA . ARG A 1 155 ? -12.307 6.882 -4.267 1.00 81.19 155 ARG A CA 1
ATOM 1252 C C . ARG A 1 155 ? -11.940 7.969 -3.257 1.00 81.19 155 ARG A C 1
ATOM 1254 O O . ARG A 1 155 ? -12.516 9.049 -3.284 1.00 81.19 155 ARG A O 1
ATOM 1261 N N . PHE A 1 156 ? -10.937 7.738 -2.416 1.00 82.94 156 PHE A N 1
ATOM 1262 C CA . PHE A 1 156 ? -10.420 8.735 -1.470 1.00 82.94 156 PHE A CA 1
ATOM 1263 C C . PHE A 1 156 ? -9.849 9.985 -2.149 1.00 82.94 156 PHE A C 1
ATOM 1265 O O . PHE A 1 156 ? -9.904 11.095 -1.606 1.00 82.94 156 PHE A O 1
ATOM 1272 N N . GLN A 1 157 ? -9.300 9.842 -3.353 1.00 80.44 157 GLN A N 1
ATOM 1273 C CA . GLN A 1 157 ? -8.809 10.968 -4.140 1.00 80.44 157 GLN A CA 1
ATOM 1274 C C . GLN A 1 157 ? -9.938 11.751 -4.826 1.00 80.44 157 GLN A C 1
ATOM 1276 O O . GLN A 1 157 ? -9.830 12.974 -4.937 1.00 80.44 157 GLN A O 1
ATOM 1281 N N . LYS A 1 158 ? -11.018 11.079 -5.232 1.00 82.75 158 LYS A N 1
ATOM 1282 C CA . LYS A 1 158 ? -12.107 11.684 -6.011 1.00 82.75 158 LYS A CA 1
ATOM 1283 C C . LYS A 1 158 ? -13.296 12.172 -5.182 1.00 82.75 158 LYS A C 1
ATOM 1285 O O . LYS A 1 158 ? -13.885 13.178 -5.554 1.00 82.75 158 LYS A O 1
ATOM 1290 N N . ASP A 1 159 ? -13.635 11.510 -4.076 1.00 81.31 159 ASP A N 1
ATOM 1291 C CA . ASP A 1 159 ? -14.796 11.846 -3.242 1.00 81.31 159 ASP A CA 1
ATOM 1292 C C . ASP A 1 159 ? -14.365 12.533 -1.928 1.00 81.31 159 ASP A C 1
ATOM 1294 O O . ASP A 1 159 ? -13.831 11.876 -1.024 1.00 81.31 159 ASP A O 1
ATOM 1298 N N . PRO A 1 160 ? -14.607 13.853 -1.779 1.00 82.44 160 PRO A N 1
ATOM 1299 C CA . PRO A 1 160 ? -14.326 14.581 -0.547 1.00 82.44 160 PRO A CA 1
ATOM 1300 C C . PRO A 1 160 ? -15.056 14.019 0.676 1.00 82.44 160 PRO A C 1
ATOM 1302 O O . PRO A 1 160 ? -14.483 14.020 1.761 1.00 82.44 160 PRO A O 1
ATOM 1305 N N . ARG A 1 161 ? -16.276 13.487 0.519 1.00 79.69 161 ARG A N 1
ATOM 1306 C CA . ARG A 1 161 ? -17.070 12.935 1.630 1.00 79.69 161 ARG A CA 1
ATOM 1307 C C . ARG A 1 161 ? -16.449 11.647 2.149 1.00 79.69 161 ARG A C 1
ATOM 1309 O O . ARG A 1 161 ? -16.285 11.484 3.355 1.00 79.69 161 ARG A O 1
ATOM 1316 N N . TYR A 1 162 ? -16.031 10.766 1.240 1.00 79.44 162 TYR A 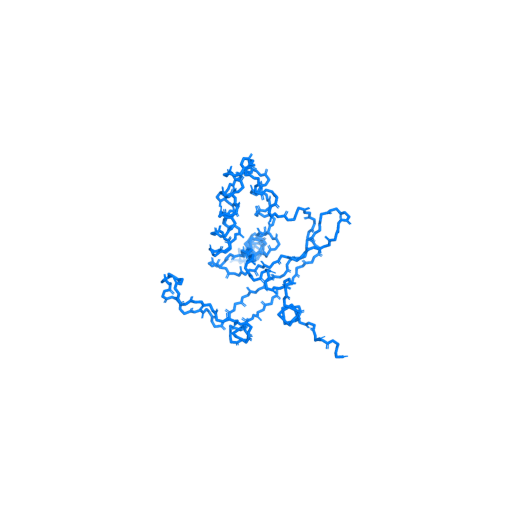N 1
ATOM 1317 C CA . TYR A 1 162 ? -15.307 9.550 1.607 1.00 79.44 162 TYR A CA 1
ATOM 1318 C C . TYR A 1 162 ? -13.943 9.882 2.226 1.00 79.44 162 TYR A C 1
ATOM 1320 O O . TYR A 1 162 ? -13.550 9.295 3.232 1.00 79.44 162 TYR A O 1
ATOM 1328 N N . ARG A 1 163 ? -13.234 10.884 1.691 1.00 82.94 163 ARG A N 1
ATOM 1329 C CA . ARG A 1 163 ? -11.990 11.380 2.294 1.00 82.94 163 ARG A CA 1
ATOM 1330 C C . ARG A 1 163 ? -12.199 11.897 3.713 1.00 82.94 163 ARG A C 1
ATOM 1332 O O . ARG A 1 163 ? -11.390 11.597 4.584 1.00 82.94 163 ARG A O 1
ATOM 1339 N N . GLU A 1 164 ? -13.240 12.682 3.951 1.00 82.50 164 GLU A N 1
ATOM 1340 C CA . GLU A 1 164 ? -13.577 13.218 5.272 1.00 82.50 164 GLU A CA 1
ATOM 1341 C C . GLU A 1 164 ? -13.964 12.123 6.257 1.00 82.50 164 GLU A C 1
ATOM 1343 O O . GLU A 1 164 ? -13.472 12.129 7.386 1.00 82.50 164 GLU A O 1
ATOM 1348 N N . PHE A 1 165 ? -14.770 11.156 5.817 1.00 80.19 165 PHE A N 1
ATOM 1349 C CA . PHE A 1 165 ? -15.105 9.955 6.574 1.00 80.19 165 PHE A CA 1
ATOM 1350 C C . PHE A 1 165 ? -13.834 9.211 7.008 1.00 80.19 165 PHE A C 1
ATOM 1352 O O . PHE A 1 165 ? -13.588 9.009 8.201 1.00 80.19 165 PHE A O 1
ATOM 1359 N N . VAL A 1 166 ? -12.959 8.915 6.045 1.00 78.06 166 VAL A N 1
ATOM 1360 C CA . VAL A 1 166 ? -11.694 8.217 6.277 1.00 78.06 166 VAL A CA 1
ATOM 1361 C C . VAL A 1 166 ? -10.742 9.048 7.150 1.00 78.06 166 VAL A C 1
ATOM 1363 O O . VAL A 1 166 ? -10.166 8.521 8.096 1.00 78.06 166 VAL A O 1
ATOM 1366 N N . LEU A 1 167 ? -10.612 10.362 6.948 1.00 81.12 167 LEU A N 1
ATOM 1367 C CA . LEU A 1 167 ? -9.748 11.231 7.766 1.00 81.12 167 LEU A CA 1
ATOM 1368 C C . LEU A 1 167 ? -10.365 11.609 9.119 1.00 81.12 167 LEU A C 1
ATOM 1370 O O . LEU A 1 167 ? -9.635 11.941 10.049 1.00 81.12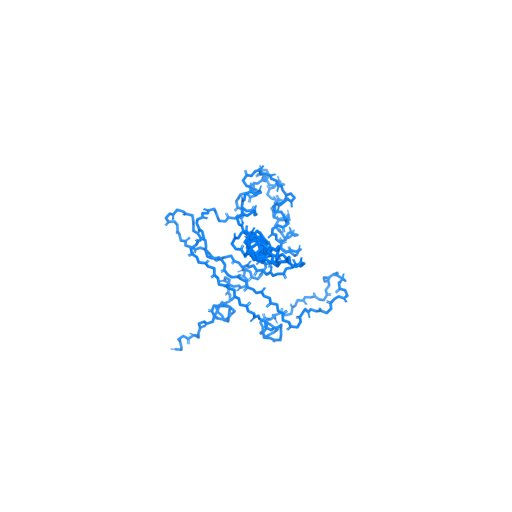 167 LEU A O 1
ATOM 1374 N N . GLY A 1 168 ? -11.676 11.459 9.308 1.00 72.00 168 GLY A N 1
ATOM 1375 C CA . GLY A 1 168 ? -12.384 11.829 10.539 1.00 72.00 168 GLY A CA 1
ATOM 1376 C C . GLY A 1 168 ? -12.436 13.338 10.776 1.00 72.00 168 GLY A C 1
ATOM 1377 O O . GLY A 1 168 ? -12.555 13.777 11.918 1.00 72.00 168 GLY A O 1
ATOM 1378 N N . LYS A 1 169 ? -12.312 14.141 9.715 1.00 66.12 169 LYS A N 1
ATOM 1379 C CA . LYS A 1 169 ? -12.468 15.598 9.774 1.00 66.12 169 LYS A CA 1
ATOM 1380 C C . LYS A 1 169 ? -13.871 15.929 9.279 1.00 66.12 169 LYS A C 1
ATOM 1382 O O . LYS A 1 169 ? -14.181 15.625 8.137 1.00 66.12 169 LYS A O 1
ATOM 1387 N N . LYS A 1 170 ? -14.714 16.527 10.128 1.00 46.44 170 LYS A N 1
ATOM 1388 C CA . LYS A 1 170 ? -16.005 17.078 9.682 1.00 46.44 170 LYS A CA 1
ATOM 1389 C C . LYS A 1 170 ? -15.746 18.198 8.671 1.00 46.44 170 LYS A C 1
ATOM 1391 O O . LYS A 1 170 ? -14.886 19.042 8.939 1.00 46.44 170 LYS A O 1
ATOM 1396 N N . ALA A 1 171 ? -16.512 18.236 7.580 1.00 40.47 171 ALA A N 1
ATOM 1397 C CA . ALA A 1 171 ? -16.632 19.414 6.730 1.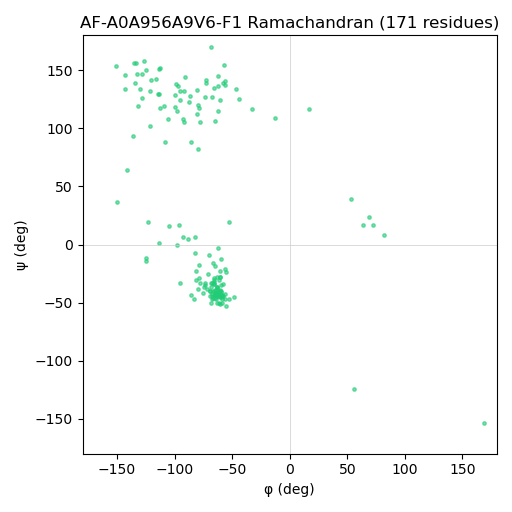00 40.47 171 ALA A CA 1
ATOM 1398 C C . ALA A 1 171 ? -16.790 20.668 7.603 1.00 40.47 171 ALA A C 1
ATOM 1400 O O . ALA A 1 171 ? -17.696 20.743 8.442 1.00 40.47 171 ALA A O 1
ATOM 1401 N N . LYS A 1 172 ? -15.923 21.667 7.406 1.00 40.84 172 LYS A N 1
ATOM 1402 C CA . LYS A 1 172 ? -16.341 23.036 7.704 1.00 40.84 172 LYS A CA 1
ATOM 1403 C C . LYS A 1 172 ? -17.455 23.336 6.701 1.00 40.84 172 LYS A C 1
ATOM 1405 O O . LYS A 1 172 ? -17.175 23.428 5.509 1.00 40.84 172 LYS A O 1
ATOM 1410 N N . LYS A 1 173 ? -18.692 23.352 7.200 1.00 36.34 173 LYS A N 1
ATOM 1411 C CA . LYS A 1 173 ? -19.816 24.005 6.527 1.00 36.34 173 LYS A CA 1
ATOM 1412 C C . LYS A 1 173 ? -19.474 25.464 6.258 1.00 36.34 173 LYS A C 1
ATOM 1414 O O . LYS A 1 173 ? -18.778 26.053 7.119 1.00 36.34 173 LYS A O 1
#

pLDDT: mean 73.02, std 18.31, range [36.06, 93.38]

Solvent-accessible surface area (backbone atoms only — not comparable to full-atom values): 10150 Å² total; per-residue (Å²): 141,90,87,77,87,85,65,64,63,66,56,52,53,51,51,50,51,51,46,47,57,56,54,55,48,70,65,32,58,69,48,32,50,51,53,21,54,48,21,25,73,72,65,38,61,71,58,28,41,64,26,28,34,76,70,31,28,53,51,55,50,51,56,37,54,53,37,40,76,71,74,38,82,73,53,65,48,84,80,56,82,68,58,52,74,79,49,77,49,80,43,82,44,46,43,75,70,51,56,79,72,58,73,87,73,78,89,80,74,73,93,65,99,62,77,78,61,74,55,50,51,39,32,42,39,30,31,25,41,82,91,52,75,72,44,80,42,37,28,32,65,55,96,91,36,48,16,37,31,57,65,62,36,52,48,44,73,71,34,68,66,56,32,26,62,74,70,69,51,80,79,84,125

Sequence (173 aa):
MKKVLMIAIPLLLIGGAVAYFYFGRQTSPTFAYYKTVQAAKLGEMDEFYKGFTKKSAKLVRAVMVLSEASGFIPNPTRYLVYGEVLDETIKKIKTKDEKVFELEIPEDAEDDSKEPPKEFELAIVRVRTGRAKAHYILMVQEDKQWKIDAWRLERFQKDPRYREFVLGKKAKK